Protein AF-A0A357NF18-F1 (afdb_monomer)

Secondary structure (DSSP, 8-state):
-EEEEEE-HHHHHHHEEEEEETTEEEE--HHHHHHHHHHHHHHHTTT-EEEEEEEEE--TT----STTTTSSEEEEEEEEE--PPP-

pLDDT: mean 94.35, std 5.21, range [80.94, 98.56]

Structure (mmCIF, N/CA/C/O backbone):
data_AF-A0A357NF18-F1
#
_entry.id   AF-A0A357NF18-F1
#
loop_
_atom_site.group_PDB
_atom_site.id
_atom_site.type_symbol
_atom_site.label_atom_id
_atom_site.label_alt_id
_atom_site.label_comp_id
_atom_site.label_asym_id
_atom_site.label_entity_id
_atom_site.label_seq_id
_atom_site.pdbx_PDB_ins_code
_atom_site.Cartn_x
_atom_site.Cartn_y
_atom_site.Cartn_z
_atom_site.occupancy
_atom_site.B_iso_or_equiv
_atom_site.auth_seq_id
_atom_site.auth_comp_id
_atom_site.auth_asym_id
_atom_site.auth_atom_id
_atom_site.pdbx_PDB_model_num
ATOM 1 N N . VAL A 1 1 ? 15.470 -9.108 -9.590 1.00 88.31 1 VAL A N 1
ATOM 2 C CA . VAL A 1 1 ? 15.551 -8.862 -8.120 1.00 88.31 1 VAL A CA 1
ATOM 3 C C . VAL A 1 1 ? 14.232 -8.252 -7.672 1.00 88.31 1 VAL A C 1
ATOM 5 O O . VAL A 1 1 ? 13.594 -7.613 -8.497 1.00 88.31 1 VAL A O 1
ATOM 8 N N . THR A 1 2 ? 13.785 -8.445 -6.430 1.00 93.31 2 THR A N 1
ATOM 9 C CA . THR A 1 2 ? 12.533 -7.825 -5.957 1.00 93.31 2 THR A CA 1
ATOM 10 C C . THR A 1 2 ? 12.826 -6.814 -4.861 1.00 93.31 2 THR A C 1
ATOM 12 O O . THR A 1 2 ? 13.433 -7.164 -3.851 1.00 93.31 2 THR A O 1
ATOM 15 N N . LEU A 1 3 ? 12.381 -5.577 -5.067 1.00 94.62 3 LEU A N 1
ATOM 16 C CA . LEU A 1 3 ? 12.331 -4.543 -4.040 1.00 94.62 3 LEU A CA 1
ATOM 17 C C . LEU A 1 3 ? 11.038 -4.718 -3.243 1.00 94.62 3 LEU A C 1
ATOM 19 O O . LEU A 1 3 ? 9.964 -4.829 -3.837 1.00 94.62 3 LEU A O 1
ATOM 23 N N . TYR A 1 4 ? 11.137 -4.707 -1.917 1.00 96.88 4 TYR A N 1
ATOM 24 C CA . TYR A 1 4 ? 9.984 -4.705 -1.022 1.00 96.88 4 TYR A CA 1
ATOM 25 C C . TYR A 1 4 ? 9.991 -3.427 -0.189 1.00 96.88 4 TYR A C 1
ATOM 27 O O . TYR A 1 4 ? 11.002 -3.097 0.428 1.00 96.88 4 TYR A O 1
ATOM 35 N N . CYS A 1 5 ? 8.847 -2.752 -0.133 1.00 96.81 5 CYS A N 1
ATOM 36 C CA . CYS A 1 5 ? 8.642 -1.530 0.633 1.00 96.81 5 CYS A CA 1
ATOM 37 C C . CYS A 1 5 ? 7.530 -1.752 1.661 1.00 96.81 5 CYS A C 1
ATOM 39 O O . CYS A 1 5 ? 6.531 -2.425 1.392 1.00 96.81 5 CYS A O 1
ATOM 41 N N . LYS A 1 6 ? 7.688 -1.160 2.846 1.00 97.31 6 LYS A N 1
ATOM 42 C CA . LYS A 1 6 ? 6.633 -1.076 3.859 1.00 97.31 6 LYS A CA 1
ATOM 43 C C . LYS A 1 6 ? 6.638 0.302 4.497 1.00 97.31 6 LYS A C 1
ATOM 45 O O . LYS A 1 6 ? 7.704 0.882 4.680 1.00 97.31 6 LYS A O 1
ATOM 50 N N . GLY A 1 7 ? 5.475 0.799 4.892 1.00 96.75 7 GLY A N 1
ATOM 51 C CA . GLY A 1 7 ? 5.392 2.133 5.475 1.00 96.75 7 GLY A CA 1
ATOM 52 C C . GLY A 1 7 ? 3.981 2.555 5.841 1.00 96.75 7 GLY A C 1
ATOM 53 O O . GLY A 1 7 ? 3.076 1.721 5.940 1.00 96.75 7 GLY A O 1
ATOM 54 N N . ALA A 1 8 ? 3.826 3.862 6.053 1.00 96.56 8 ALA A N 1
ATOM 55 C CA . ALA A 1 8 ? 2.529 4.480 6.278 1.00 96.56 8 ALA A CA 1
ATOM 56 C C . ALA A 1 8 ? 1.608 4.217 5.066 1.00 96.56 8 ALA A C 1
ATOM 58 O O . ALA A 1 8 ? 2.075 4.333 3.924 1.00 96.56 8 ALA A O 1
ATOM 59 N N . PRO A 1 9 ? 0.346 3.799 5.281 1.00 96.81 9 PRO A N 1
ATOM 60 C CA . PRO A 1 9 ? -0.538 3.409 4.189 1.00 96.81 9 PRO A CA 1
ATOM 61 C C . PRO A 1 9 ? -0.751 4.485 3.131 1.00 96.81 9 PRO A C 1
ATOM 63 O O . PRO A 1 9 ? -0.616 4.196 1.947 1.00 96.81 9 PRO A O 1
ATOM 66 N N . ASP A 1 10 ? -1.003 5.719 3.546 1.00 94.75 10 ASP A N 1
ATOM 67 C CA . ASP A 1 10 ? -1.142 6.891 2.685 1.00 94.75 10 ASP A CA 1
ATOM 68 C C . ASP A 1 10 ? 0.087 7.106 1.787 1.00 94.75 10 ASP A C 1
ATOM 70 O O . ASP A 1 10 ? -0.053 7.206 0.566 1.00 94.75 10 ASP A O 1
ATOM 74 N N . THR A 1 11 ? 1.296 7.079 2.356 1.00 96.25 11 THR A N 1
ATOM 75 C CA . THR A 1 11 ? 2.542 7.255 1.595 1.00 96.25 11 THR A CA 1
ATOM 76 C C . THR A 1 11 ? 2.756 6.138 0.577 1.00 96.25 11 THR A C 1
ATOM 78 O O . THR A 1 11 ? 2.994 6.404 -0.600 1.00 96.25 11 THR A O 1
ATOM 81 N N . ILE A 1 12 ? 2.654 4.875 1.001 1.00 97.75 12 ILE A N 1
ATOM 82 C CA . ILE A 1 12 ? 2.918 3.732 0.115 1.00 97.75 12 ILE A CA 1
ATOM 83 C C . ILE A 1 12 ? 1.879 3.658 -1.002 1.00 97.75 12 ILE A C 1
ATOM 85 O O . ILE A 1 12 ? 2.246 3.441 -2.155 1.00 97.75 12 ILE A O 1
ATOM 89 N N . ILE A 1 13 ? 0.596 3.864 -0.691 1.00 97.31 13 ILE A N 1
ATOM 90 C CA . ILE A 1 13 ? -0.475 3.857 -1.692 1.00 97.31 13 ILE A CA 1
ATOM 91 C C . ILE A 1 13 ? -0.212 4.936 -2.752 1.00 97.31 13 ILE A C 1
ATOM 93 O O . ILE A 1 13 ? -0.371 4.668 -3.944 1.00 97.31 13 ILE A O 1
ATOM 97 N N . ASN A 1 14 ? 0.257 6.126 -2.362 1.00 96.19 14 ASN A N 1
ATOM 98 C CA . ASN A 1 14 ? 0.617 7.207 -3.291 1.00 96.19 14 ASN A CA 1
ATOM 99 C C . ASN A 1 14 ? 1.784 6.871 -4.224 1.00 96.19 14 ASN A C 1
ATOM 101 O O . ASN A 1 14 ? 1.829 7.384 -5.337 1.00 96.19 14 ASN A O 1
ATOM 105 N N . HIS A 1 15 ? 2.670 5.962 -3.828 1.00 97.00 15 HIS A N 1
ATOM 106 C CA . HIS A 1 15 ? 3.761 5.479 -4.675 1.00 97.00 15 HIS A CA 1
ATOM 107 C C . HIS A 1 15 ? 3.386 4.260 -5.540 1.00 97.00 15 HIS A C 1
ATOM 109 O O . HIS A 1 15 ? 4.180 3.808 -6.374 1.00 97.00 15 HIS A O 1
ATOM 115 N N . CYS A 1 16 ? 2.187 3.700 -5.356 1.00 98.19 16 CYS A N 1
ATOM 116 C CA . CYS A 1 16 ? 1.714 2.547 -6.113 1.00 98.19 16 CYS A CA 1
ATOM 117 C C . CYS A 1 16 ? 0.966 2.973 -7.381 1.00 98.19 16 CYS A C 1
ATOM 119 O O . CYS A 1 16 ? 0.078 3.829 -7.343 1.00 98.19 16 CYS A O 1
ATOM 121 N N . SER A 1 17 ? 1.287 2.307 -8.490 1.00 97.94 17 SER A N 1
ATOM 122 C CA . SER A 1 17 ? 0.555 2.408 -9.760 1.00 97.94 17 SER A CA 1
ATOM 123 C C . SER A 1 17 ? -0.308 1.176 -10.037 1.00 97.94 17 SER A C 1
ATOM 125 O O . SER A 1 17 ? -1.225 1.231 -10.853 1.00 97.94 17 SER A O 1
ATOM 127 N N . HIS A 1 18 ? -0.031 0.065 -9.352 1.00 98.56 18 HIS A N 1
ATOM 128 C CA . HIS A 1 18 ? -0.734 -1.207 -9.498 1.00 98.56 18 HIS A CA 1
ATOM 129 C C . HIS A 1 18 ? -1.018 -1.820 -8.128 1.00 98.56 18 HIS A C 1
ATOM 131 O O . HIS A 1 18 ? -0.439 -1.411 -7.122 1.00 98.56 18 HIS A O 1
ATOM 137 N N . TYR A 1 19 ? -1.880 -2.830 -8.081 1.00 98.50 19 TYR A N 1
ATOM 138 C CA . TYR A 1 19 ? -2.084 -3.655 -6.895 1.00 98.50 19 TYR A CA 1
ATOM 139 C C . TYR A 1 19 ? -2.263 -5.126 -7.262 1.00 98.50 19 TYR A C 1
ATOM 141 O O 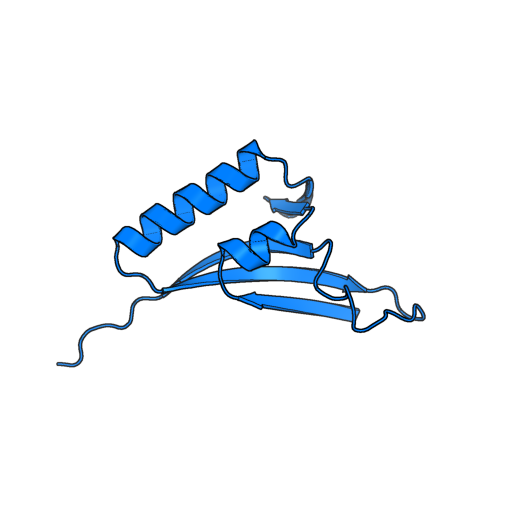. TYR A 1 19 ? -2.630 -5.469 -8.388 1.00 98.50 19 TYR A O 1
ATOM 149 N N . LEU A 1 20 ? -1.956 -5.997 -6.304 1.00 98.06 20 LEU A N 1
ATOM 150 C CA . LEU A 1 20 ? -2.117 -7.437 -6.432 1.00 98.06 20 LEU A CA 1
ATOM 151 C C . LEU A 1 20 ? -3.516 -7.845 -5.960 1.00 98.06 20 LEU A C 1
ATOM 153 O O . LEU A 1 20 ? -3.878 -7.632 -4.804 1.00 98.06 20 LEU A O 1
ATOM 157 N N . VAL A 1 21 ? -4.283 -8.488 -6.834 1.00 96.75 21 VAL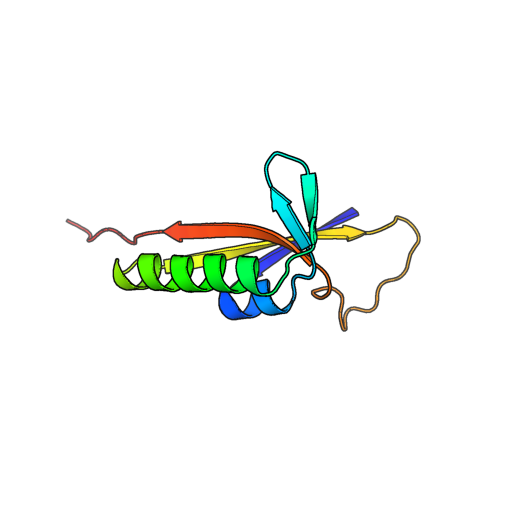 A N 1
ATOM 158 C CA . VAL A 1 21 ? -5.609 -9.023 -6.521 1.00 96.75 21 VAL A CA 1
ATOM 159 C C . VAL A 1 21 ? -5.785 -10.383 -7.171 1.00 96.75 21 VAL A C 1
ATOM 161 O O . VAL A 1 21 ? -5.556 -10.547 -8.364 1.00 96.75 21 VAL A O 1
ATOM 164 N N . ASN A 1 22 ? -6.168 -11.388 -6.381 1.00 95.69 22 ASN A N 1
ATOM 165 C CA . ASN A 1 22 ? -6.390 -12.760 -6.858 1.00 95.69 22 ASN A CA 1
ATOM 166 C C . ASN A 1 22 ? -5.215 -13.330 -7.684 1.00 95.69 22 ASN A C 1
ATOM 168 O O . ASN A 1 22 ? -5.421 -14.049 -8.657 1.00 95.69 22 ASN A O 1
ATOM 172 N N . GLY A 1 23 ? -3.978 -12.979 -7.316 1.00 95.94 23 GLY A N 1
ATOM 173 C CA . GLY A 1 23 ? -2.766 -13.408 -8.024 1.00 95.94 23 GLY A CA 1
ATOM 174 C C . GLY A 1 23 ? -2.437 -12.618 -9.297 1.00 95.94 23 GLY A C 1
ATOM 175 O O . GLY A 1 23 ? -1.404 -12.880 -9.906 1.00 95.94 23 GLY A O 1
ATOM 176 N N . ALA A 1 24 ? -3.259 -11.640 -9.682 1.00 97.31 24 ALA A N 1
ATOM 177 C CA . ALA A 1 24 ? -3.033 -10.775 -10.834 1.00 97.31 24 ALA A CA 1
ATOM 178 C C . ALA A 1 24 ? -2.616 -9.363 -10.407 1.00 97.31 24 ALA A C 1
ATOM 180 O O . ALA A 1 24 ? -3.136 -8.811 -9.436 1.00 97.31 24 ALA A O 1
ATOM 181 N N . VAL A 1 25 ? -1.687 -8.770 -11.156 1.00 98.19 25 VAL A N 1
ATOM 182 C CA . VAL A 1 25 ? -1.294 -7.365 -11.003 1.00 98.19 25 VAL A CA 1
ATOM 183 C C . VAL A 1 25 ? -2.145 -6.531 -11.950 1.00 98.19 25 VAL A C 1
ATOM 185 O O . VAL A 1 25 ? -2.103 -6.744 -13.160 1.00 98.19 25 VAL A O 1
ATOM 188 N N . VAL A 1 26 ? -2.923 -5.600 -11.404 1.00 98.00 26 VAL A N 1
ATOM 189 C CA . VAL A 1 26 ? -3.821 -4.733 -12.183 1.00 98.00 26 VAL A CA 1
ATOM 190 C C . VAL A 1 26 ? -3.623 -3.263 -11.793 1.00 98.00 26 VAL A C 1
ATOM 192 O O . VAL A 1 26 ? -3.101 -2.998 -10.704 1.00 98.00 26 VAL A O 1
ATOM 195 N N . PRO A 1 27 ? -3.996 -2.297 -12.654 1.00 98.25 27 PRO A N 1
ATOM 196 C CA . PRO A 1 27 ? -3.847 -0.876 -12.349 1.00 98.25 27 PRO A CA 1
ATOM 197 C C . PRO A 1 27 ? -4.562 -0.476 -11.055 1.00 98.25 27 PRO A C 1
ATOM 199 O O . PRO A 1 27 ? -5.677 -0.922 -10.784 1.00 98.25 27 PRO A O 1
ATOM 202 N N . LEU A 1 28 ? -3.910 0.370 -10.259 1.00 97.88 28 LEU A N 1
ATOM 203 C CA . LEU A 1 28 ? -4.489 0.977 -9.067 1.00 97.88 28 LEU A CA 1
ATOM 204 C C . LEU A 1 28 ? -5.147 2.300 -9.465 1.00 97.88 28 LEU A C 1
ATOM 206 O O . LEU A 1 28 ? -4.510 3.353 -9.428 1.00 97.88 28 LEU A O 1
ATOM 210 N N . ASP A 1 29 ? -6.410 2.221 -9.874 1.00 97.00 29 ASP A N 1
ATOM 211 C CA . ASP A 1 29 ? -7.228 3.402 -10.145 1.00 97.00 29 ASP A CA 1
ATOM 212 C C . ASP A 1 29 ? -7.643 4.135 -8.855 1.00 97.00 29 ASP A C 1
ATOM 214 O O . ASP A 1 29 ? -7.415 3.671 -7.729 1.00 97.00 29 ASP A O 1
ATOM 218 N N . ASP A 1 30 ? -8.253 5.308 -9.025 1.00 96.44 30 ASP A N 1
ATOM 219 C CA . ASP A 1 30 ? -8.670 6.145 -7.905 1.00 96.44 30 ASP A CA 1
ATOM 220 C C . ASP A 1 30 ? -9.772 5.490 -7.064 1.00 96.44 30 ASP A C 1
ATOM 222 O O . ASP A 1 30 ? -9.760 5.627 -5.841 1.00 96.44 30 ASP A O 1
ATOM 226 N N . ASP A 1 31 ? -10.689 4.727 -7.660 1.00 97.25 31 ASP A N 1
ATOM 227 C CA . ASP A 1 31 ? -11.754 4.050 -6.913 1.00 97.25 31 ASP A CA 1
ATOM 228 C C . ASP A 1 31 ? -11.178 2.995 -5.962 1.00 97.25 31 ASP A C 1
ATOM 230 O O . ASP A 1 31 ? -11.574 2.890 -4.795 1.00 97.25 31 ASP A O 1
ATOM 234 N N . VAL A 1 32 ? -10.216 2.204 -6.435 1.00 97.00 32 VAL A N 1
ATOM 235 C CA . VAL A 1 32 ? -9.520 1.206 -5.623 1.00 97.00 32 VAL A CA 1
ATOM 236 C C . VAL A 1 32 ? -8.621 1.884 -4.589 1.00 97.00 32 VAL A C 1
ATOM 238 O O . VAL A 1 32 ? -8.611 1.463 -3.428 1.00 97.00 32 VAL A O 1
ATOM 241 N N . ARG A 1 33 ? -7.930 2.969 -4.953 1.00 97.12 33 ARG A N 1
ATOM 242 C CA . ARG A 1 33 ? -7.150 3.789 -4.013 1.00 97.12 33 ARG A CA 1
ATOM 243 C C . ARG A 1 33 ? -8.013 4.258 -2.840 1.00 97.12 33 ARG A C 1
ATOM 245 O O . ARG A 1 33 ? -7.647 4.036 -1.685 1.00 97.12 33 ARG A O 1
ATOM 252 N N . HIS A 1 34 ? -9.192 4.817 -3.117 1.00 97.19 34 HIS A N 1
ATOM 253 C CA . HIS A 1 34 ? -10.131 5.255 -2.082 1.00 97.19 34 HIS A CA 1
ATOM 254 C C . HIS A 1 34 ? -10.626 4.094 -1.210 1.00 97.19 34 HIS A C 1
ATOM 256 O O . HIS A 1 34 ? -10.788 4.271 -0.003 1.00 97.19 34 HIS A O 1
ATOM 262 N N . LYS A 1 35 ? -10.820 2.891 -1.769 1.00 97.25 35 LYS A N 1
ATOM 263 C CA . LYS A 1 35 ? -11.180 1.701 -0.974 1.00 97.25 35 LYS A CA 1
ATOM 264 C C . LYS A 1 35 ? -10.095 1.339 0.042 1.00 97.25 35 LYS A C 1
ATOM 266 O O . LYS A 1 35 ? -10.429 1.056 1.192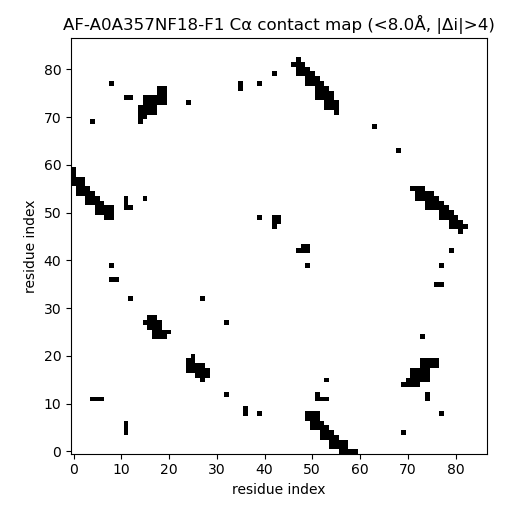 1.00 97.25 35 LYS A O 1
ATOM 271 N N . PHE A 1 36 ? -8.819 1.370 -0.346 1.00 97.50 36 PHE A N 1
ATOM 272 C CA . PHE A 1 36 ? -7.715 1.103 0.582 1.00 97.50 36 PHE A CA 1
ATOM 273 C C . PHE A 1 36 ? -7.594 2.176 1.665 1.00 97.50 36 PHE A C 1
ATOM 275 O O . PHE A 1 36 ? -7.444 1.830 2.835 1.00 97.50 36 PHE A O 1
ATOM 282 N N . LEU A 1 37 ? -7.714 3.457 1.302 1.00 96.38 37 LEU A N 1
ATOM 283 C CA . LEU A 1 37 ? -7.662 4.563 2.263 1.00 96.38 37 LEU A CA 1
ATOM 284 C C . LEU A 1 37 ? -8.827 4.506 3.256 1.00 96.38 37 LEU A C 1
ATOM 286 O O . LEU A 1 37 ? -8.607 4.547 4.463 1.00 96.38 37 LEU A O 1
ATOM 290 N N . LYS A 1 38 ? -10.051 4.265 2.775 1.00 97.69 38 LYS A N 1
ATOM 291 C CA . LYS A 1 38 ? -11.207 4.048 3.651 1.00 97.69 38 LYS A CA 1
ATOM 292 C C . LYS A 1 38 ? -10.968 2.878 4.607 1.00 97.69 38 LYS A C 1
ATOM 294 O O . LYS A 1 38 ? -11.296 2.967 5.788 1.00 97.69 38 LYS A O 1
ATOM 299 N N . LYS A 1 39 ? -10.384 1.776 4.120 1.00 97.50 39 LYS A N 1
ATOM 300 C CA . LYS A 1 39 ? -10.107 0.622 4.979 1.00 97.50 39 LYS A CA 1
ATOM 301 C C . LYS A 1 39 ? -9.032 0.922 6.023 1.00 97.50 39 LYS A C 1
ATOM 303 O O . LYS A 1 39 ? -9.151 0.467 7.159 1.00 97.50 39 LYS A O 1
ATOM 308 N N . ASN A 1 40 ? -8.020 1.702 5.656 1.00 97.25 40 ASN A N 1
ATOM 309 C CA . ASN A 1 40 ? -7.028 2.213 6.590 1.00 97.25 40 ASN A CA 1
ATOM 310 C C . ASN A 1 40 ? -7.677 3.043 7.711 1.00 97.25 40 ASN A C 1
ATOM 312 O O . ASN A 1 40 ? -7.360 2.824 8.881 1.00 97.25 40 ASN A O 1
ATOM 316 N N . ASP A 1 41 ? -8.620 3.925 7.378 1.00 96.69 41 ASP A N 1
ATOM 317 C CA . ASP A 1 41 ? -9.328 4.749 8.365 1.00 96.69 41 ASP A CA 1
ATOM 318 C C . ASP A 1 41 ? -10.178 3.892 9.312 1.00 96.69 41 ASP A C 1
ATOM 320 O O . ASP A 1 41 ? -10.134 4.073 10.528 1.00 96.69 41 ASP A O 1
AT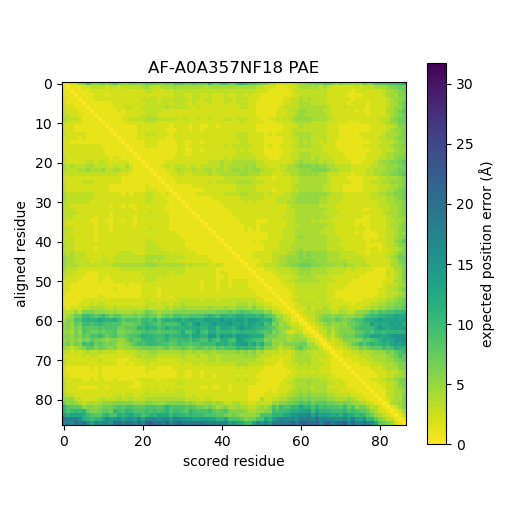OM 324 N N . GLU A 1 42 ? -10.889 2.889 8.784 1.00 97.88 42 GLU A N 1
ATOM 325 C CA . GLU A 1 42 ? -11.647 1.924 9.593 1.00 97.88 42 GLU A CA 1
ATOM 326 C C . GLU A 1 42 ? -10.756 1.147 10.577 1.00 97.88 42 GLU A C 1
ATOM 328 O O . GLU A 1 42 ? -11.167 0.863 11.703 1.00 97.88 42 GLU A O 1
ATOM 333 N N . MET A 1 43 ? -9.549 0.761 10.153 1.00 97.06 43 MET A N 1
ATOM 334 C CA . MET A 1 43 ? -8.592 0.024 10.985 1.00 97.06 43 MET A CA 1
ATOM 335 C C . MET A 1 43 ? -7.940 0.932 12.030 1.00 97.06 43 MET A C 1
ATOM 337 O O . MET A 1 43 ? -7.817 0.549 13.192 1.00 97.06 43 MET A O 1
ATOM 341 N N . THR A 1 44 ? -7.587 2.155 11.643 1.00 94.56 44 THR A N 1
ATOM 342 C CA . THR A 1 44 ? -7.044 3.169 12.555 1.00 94.56 44 THR A CA 1
ATOM 343 C C . THR A 1 44 ? -8.079 3.564 13.611 1.00 94.56 44 THR A C 1
ATOM 345 O O . THR A 1 44 ? -7.741 3.690 14.785 1.00 94.56 44 THR A O 1
ATOM 348 N N . GLY A 1 45 ? -9.361 3.662 13.237 1.00 96.00 45 GLY A N 1
ATOM 349 C CA . GLY A 1 45 ? -10.472 3.894 14.168 1.00 96.00 45 GLY A CA 1
ATOM 350 C C . GLY A 1 45 ? -10.674 2.771 15.195 1.00 96.00 45 GLY A C 1
ATOM 351 O O . GLY A 1 45 ? -11.247 3.004 16.254 1.00 96.00 45 GLY A O 1
ATOM 352 N N . GLN A 1 46 ? -10.148 1.572 14.926 1.00 95.75 46 GLN A N 1
ATOM 353 C CA . GLN A 1 46 ? -10.082 0.451 15.874 1.00 95.75 46 GLN A CA 1
ATOM 354 C C . GLN A 1 46 ? -8.787 0.452 16.707 1.00 95.75 46 GLN A C 1
ATOM 356 O O . GLN A 1 46 ? -8.446 -0.559 17.317 1.00 95.75 46 GLN A O 1
ATOM 361 N N . ALA A 1 47 ? -8.051 1.569 16.719 1.00 94.44 47 ALA A N 1
ATOM 362 C CA . ALA A 1 47 ? -6.752 1.725 17.372 1.00 94.44 47 ALA A CA 1
ATOM 363 C C . ALA A 1 47 ? -5.672 0.741 16.877 1.00 94.44 47 ALA A C 1
ATOM 365 O O . ALA A 1 47 ? -4.697 0.470 17.580 1.00 94.44 47 ALA A O 1
ATOM 366 N N . LEU A 1 48 ? -5.817 0.210 15.657 1.00 96.25 48 LEU A N 1
ATOM 367 C CA . LEU A 1 48 ? -4.787 -0.620 15.043 1.00 96.25 48 LEU A CA 1
ATOM 368 C C . LEU A 1 48 ? -3.674 0.266 14.487 1.00 96.25 48 LEU A C 1
ATOM 370 O O . LEU A 1 48 ? -3.926 1.264 13.811 1.00 96.25 48 LEU A O 1
ATOM 374 N N . ARG A 1 49 ? -2.425 -0.154 14.681 1.00 96.44 49 ARG A N 1
ATOM 375 C CA . ARG A 1 49 ? -1.307 0.361 13.896 1.00 96.44 49 ARG A CA 1
ATOM 376 C C . ARG A 1 49 ? -1.358 -0.286 12.517 1.00 96.44 49 ARG A C 1
ATOM 378 O O . ARG A 1 49 ? -1.192 -1.499 12.401 1.00 96.44 49 ARG A O 1
ATOM 385 N N . VAL A 1 50 ? -1.580 0.511 11.478 1.00 97.69 50 VAL A N 1
ATOM 386 C CA . VAL A 1 50 ? -1.697 0.023 10.097 1.00 97.69 50 VAL A CA 1
ATOM 387 C C . VAL A 1 50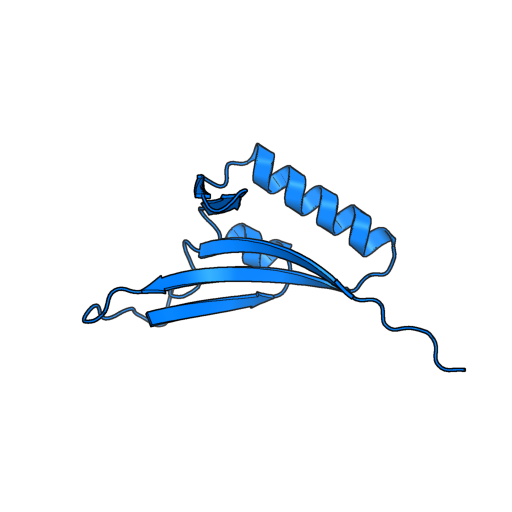 ? -0.390 0.251 9.336 1.00 97.69 50 VAL A C 1
ATOM 389 O O . VAL A 1 50 ? 0.234 1.303 9.456 1.00 97.69 50 VAL A O 1
ATOM 392 N N . LEU A 1 51 ? 0.035 -0.739 8.554 1.00 98.00 51 LEU A N 1
ATOM 393 C CA . LEU A 1 51 ? 1.136 -0.632 7.597 1.00 98.00 51 LEU A CA 1
ATOM 394 C C . LEU A 1 51 ? 0.651 -1.055 6.214 1.00 98.00 51 LEU A C 1
ATOM 396 O O . LEU A 1 51 ? -0.114 -2.009 6.091 1.00 98.00 51 LEU A O 1
ATOM 400 N N . ALA A 1 52 ? 1.141 -0.390 5.176 1.00 98.31 52 ALA A N 1
ATOM 401 C CA . ALA A 1 52 ? 1.041 -0.886 3.810 1.00 98.31 52 ALA A CA 1
ATOM 402 C C . ALA A 1 52 ? 2.322 -1.613 3.418 1.00 98.31 52 ALA A C 1
ATOM 404 O O . ALA A 1 52 ? 3.416 -1.253 3.864 1.00 98.31 52 ALA A O 1
ATOM 405 N N . VAL A 1 53 ? 2.173 -2.615 2.556 1.00 98.19 53 VAL A N 1
ATOM 406 C CA . VAL A 1 53 ? 3.279 -3.330 1.921 1.00 98.19 53 VAL A CA 1
ATOM 407 C C . VAL A 1 53 ? 3.119 -3.279 0.411 1.00 98.19 53 VAL A C 1
ATOM 409 O O . VAL A 1 53 ? 2.018 -3.430 -0.122 1.00 98.19 53 VAL A O 1
ATOM 412 N N . ALA A 1 54 ? 4.227 -3.075 -0.282 1.00 98.44 54 ALA A N 1
ATOM 413 C CA . ALA A 1 54 ? 4.273 -3.012 -1.730 1.00 98.44 54 ALA A CA 1
ATOM 414 C C . ALA A 1 54 ? 5.585 -3.609 -2.238 1.00 98.44 54 ALA A C 1
ATOM 416 O O . ALA A 1 54 ? 6.547 -3.772 -1.484 1.00 98.44 54 ALA A O 1
ATOM 417 N N . TYR A 1 55 ? 5.622 -3.961 -3.516 1.00 97.94 55 TYR A N 1
ATOM 418 C CA . TYR A 1 55 ? 6.816 -4.515 -4.135 1.00 97.94 55 TYR A CA 1
ATOM 419 C C . TYR A 1 55 ? 7.000 -4.012 -5.560 1.00 97.94 55 TYR A C 1
ATOM 421 O O . TYR A 1 55 ? 6.069 -3.519 -6.196 1.00 97.94 55 TYR A O 1
ATOM 429 N N . LYS A 1 56 ? 8.218 -4.172 -6.072 1.00 95.94 56 LYS A N 1
ATOM 430 C CA . LYS A 1 56 ? 8.566 -3.895 -7.463 1.00 95.94 56 LYS A CA 1
ATOM 431 C C . LYS A 1 56 ? 9.526 -4.957 -7.967 1.00 95.94 56 LYS A C 1
ATOM 433 O O . LYS A 1 56 ? 10.530 -5.259 -7.318 1.00 95.94 56 LYS A O 1
ATOM 438 N N . GLN A 1 57 ? 9.202 -5.540 -9.115 1.00 93.81 57 GLN A N 1
ATOM 439 C CA . GLN A 1 57 ? 10.124 -6.429 -9.810 1.00 93.81 57 GLN A CA 1
ATOM 440 C C . GLN A 1 57 ? 11.131 -5.572 -10.577 1.00 93.81 57 GLN A C 1
ATOM 442 O O . GLN A 1 57 ? 10.748 -4.714 -11.367 1.00 93.81 57 GLN A O 1
ATOM 447 N N . LEU A 1 58 ? 12.410 -5.787 -10.290 1.00 91.69 58 LEU A N 1
ATOM 448 C CA . LEU A 1 58 ? 13.531 -5.130 -10.947 1.00 91.69 58 LEU A CA 1
ATOM 449 C C . LEU A 1 58 ? 14.179 -6.110 -11.920 1.00 91.69 58 LEU A C 1
ATOM 451 O O . LEU A 1 58 ? 14.474 -7.263 -11.561 1.00 91.69 58 LEU A O 1
ATOM 455 N N . GLU A 1 59 ? 14.420 -5.632 -13.130 1.00 89.69 59 GLU A N 1
ATOM 456 C CA . GLU A 1 59 ? 15.097 -6.373 -14.181 1.00 89.69 59 GLU A CA 1
ATOM 457 C C . GLU A 1 59 ? 16.587 -6.487 -13.863 1.00 89.69 59 GLU A C 1
ATOM 459 O O . GLU A 1 59 ? 17.241 -5.542 -13.418 1.00 89.69 59 GLU A O 1
ATOM 464 N N . THR A 1 60 ? 17.133 -7.684 -14.054 1.00 86.19 60 THR A N 1
ATOM 465 C CA . THR A 1 60 ? 18.562 -7.921 -13.856 1.00 86.19 60 THR A CA 1
ATOM 466 C C . THR A 1 60 ? 19.355 -7.236 -14.966 1.00 86.19 60 THR A C 1
ATOM 468 O O . THR A 1 60 ? 19.052 -7.428 -16.138 1.00 86.19 60 THR A O 1
ATOM 471 N N . GLY A 1 61 ? 20.403 -6.496 -14.600 1.00 82.19 61 GLY A N 1
ATOM 472 C CA . GLY A 1 61 ? 21.253 -5.776 -15.556 1.00 82.19 61 GLY A CA 1
ATOM 473 C C . GLY A 1 61 ? 20.793 -4.347 -15.854 1.00 82.19 61 GLY A C 1
ATOM 474 O O . GLY A 1 61 ? 21.505 -3.627 -16.546 1.00 82.19 61 GLY A O 1
ATOM 475 N N . THR A 1 62 ? 19.655 -3.926 -15.300 1.00 84.81 62 THR A N 1
ATOM 476 C CA . THR A 1 62 ? 19.183 -2.540 -15.357 1.00 84.81 62 THR A CA 1
ATOM 477 C C . THR A 1 62 ? 19.695 -1.779 -14.136 1.00 84.81 62 THR A C 1
ATOM 479 O O . THR A 1 62 ? 19.494 -2.213 -12.999 1.00 84.81 62 THR A O 1
ATOM 482 N N . GLU A 1 63 ? 20.362 -0.647 -14.359 1.00 82.25 63 GLU A N 1
ATOM 483 C CA . GLU A 1 63 ? 20.696 0.290 -13.286 1.00 82.25 63 GLU A CA 1
ATOM 484 C C . GLU A 1 63 ? 19.458 1.108 -12.929 1.00 82.25 63 GLU A C 1
ATOM 486 O O . GLU A 1 63 ? 18.813 1.704 -13.793 1.00 82.25 63 GLU A O 1
ATOM 491 N N . TYR A 1 64 ? 19.125 1.135 -11.643 1.00 80.94 64 TYR A N 1
ATOM 492 C CA . TYR A 1 64 ? 18.051 1.963 -11.124 1.00 80.94 64 TYR A CA 1
ATOM 493 C C . TYR A 1 64 ? 18.670 3.040 -10.234 1.00 80.94 64 TYR A C 1
ATOM 495 O O . TYR A 1 64 ? 19.419 2.685 -9.323 1.00 80.94 64 TYR A O 1
ATOM 503 N N . PRO A 1 65 ? 18.385 4.332 -10.468 1.00 82.56 65 PRO A N 1
ATOM 504 C CA . PRO A 1 65 ? 18.786 5.370 -9.533 1.00 82.56 65 PRO A CA 1
ATOM 505 C C . PRO A 1 65 ? 18.073 5.160 -8.193 1.00 82.56 65 PRO A C 1
ATOM 507 O O . PRO A 1 65 ? 16.916 4.730 -8.159 1.00 82.56 65 PRO A O 1
ATOM 510 N N . ASP A 1 66 ? 18.751 5.494 -7.094 1.00 81.00 66 ASP A N 1
ATOM 511 C CA . ASP A 1 66 ? 18.142 5.462 -5.759 1.00 81.00 66 ASP A CA 1
ATOM 512 C C . ASP A 1 66 ? 16.920 6.397 -5.700 1.00 81.00 66 ASP A C 1
ATOM 514 O O . ASP A 1 66 ? 15.872 6.053 -5.144 1.00 81.00 66 ASP A O 1
ATOM 518 N N . GLU A 1 67 ? 17.016 7.561 -6.353 1.00 81.56 67 GLU A N 1
ATOM 519 C CA . GLU A 1 67 ? 15.890 8.474 -6.537 1.00 81.56 67 GLU A CA 1
ATOM 520 C C . GLU A 1 67 ? 14.806 7.839 -7.418 1.00 81.56 67 GLU A C 1
ATOM 522 O O . GLU A 1 67 ? 14.990 7.578 -8.605 1.00 81.56 67 GLU A O 1
ATOM 527 N N . GLY A 1 68 ? 13.632 7.609 -6.827 1.00 83.12 68 GLY A N 1
ATOM 528 C CA . GLY A 1 68 ? 12.476 7.048 -7.528 1.00 83.12 68 GLY A CA 1
ATOM 529 C C . GLY A 1 68 ? 12.413 5.519 -7.538 1.00 83.12 68 GLY A C 1
ATOM 530 O O . GLY A 1 68 ? 11.469 4.955 -8.102 1.00 83.12 68 GLY A O 1
ATOM 531 N N . LEU A 1 69 ? 13.352 4.831 -6.878 1.00 90.75 69 LEU A N 1
ATOM 532 C CA . LEU A 1 69 ? 13.324 3.371 -6.753 1.00 90.75 69 LEU A CA 1
ATOM 533 C C . LEU A 1 69 ? 12.014 2.885 -6.108 1.00 90.75 69 LEU A C 1
ATOM 535 O O . LEU A 1 69 ? 11.415 1.908 -6.565 1.00 90.75 69 LEU A O 1
ATOM 539 N N . GLU A 1 70 ? 11.525 3.644 -5.125 1.00 93.31 70 GLU A N 1
ATOM 540 C CA . GLU A 1 70 ? 10.278 3.408 -4.391 1.00 93.31 70 GLU A CA 1
ATOM 541 C C . GLU A 1 70 ? 9.016 3.936 -5.100 1.00 93.31 70 GLU A C 1
ATOM 543 O O . GLU A 1 70 ? 7.978 4.051 -4.461 1.00 93.31 70 GLU A O 1
ATOM 548 N N . GLN A 1 71 ? 9.075 4.263 -6.397 1.00 94.06 71 GLN A N 1
ATOM 549 C CA . GLN A 1 71 ? 7.921 4.702 -7.196 1.00 94.06 71 GLN A CA 1
ATOM 550 C C . GLN A 1 71 ? 7.429 3.609 -8.154 1.00 94.06 71 GLN A C 1
ATOM 552 O O . GLN A 1 71 ? 8.185 2.712 -8.551 1.00 94.06 71 GLN A O 1
ATOM 557 N N . ASN A 1 72 ? 6.176 3.738 -8.603 1.00 95.12 72 ASN A N 1
ATOM 558 C CA . ASN A 1 72 ? 5.498 2.792 -9.499 1.00 95.12 72 ASN A CA 1
ATOM 559 C C . ASN A 1 72 ? 5.452 1.371 -8.921 1.00 95.12 72 ASN A C 1
ATOM 561 O O . ASN A 1 72 ? 5.755 0.390 -9.600 1.00 95.12 72 ASN A O 1
ATOM 565 N N . LEU A 1 73 ? 5.119 1.280 -7.636 1.00 97.69 73 LEU A N 1
ATOM 566 C CA . LEU A 1 73 ? 5.054 0.019 -6.911 1.00 97.69 73 LEU A CA 1
ATOM 567 C C . LEU A 1 73 ? 3.752 -0.744 -7.207 1.00 97.69 73 LEU A C 1
ATOM 569 O O . LEU A 1 73 ? 2.739 -0.171 -7.625 1.00 97.69 73 LEU A O 1
ATOM 573 N N . VAL A 1 74 ? 3.781 -2.046 -6.926 1.00 98.44 74 VAL A N 1
ATOM 574 C CA . VAL A 1 74 ? 2.604 -2.909 -6.831 1.00 98.44 74 VAL A CA 1
ATOM 575 C C . VAL A 1 74 ? 2.204 -3.020 -5.363 1.00 98.44 74 VAL A C 1
ATOM 577 O O . VAL A 1 74 ? 2.928 -3.610 -4.557 1.00 98.44 74 VAL A O 1
ATOM 580 N N . LEU A 1 75 ? 1.042 -2.478 -5.006 1.00 98.50 75 LEU A N 1
ATOM 581 C CA . LEU A 1 75 ? 0.474 -2.594 -3.66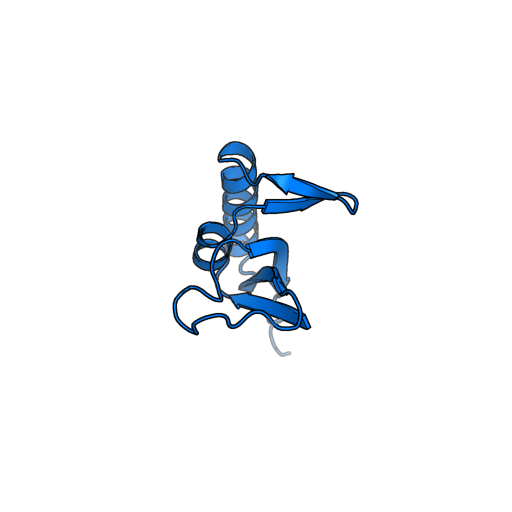9 1.00 98.50 75 LEU A CA 1
ATOM 582 C C . LEU A 1 75 ? 0.119 -4.060 -3.382 1.00 98.50 75 LEU A C 1
ATOM 584 O O . LEU A 1 75 ? -0.691 -4.665 -4.083 1.00 98.50 75 LEU A O 1
ATOM 588 N N . GLY A 1 76 ? 0.717 -4.629 -2.337 1.00 97.62 76 GLY A N 1
ATOM 589 C CA . GLY A 1 76 ? 0.380 -5.966 -1.843 1.00 97.62 76 GLY A CA 1
ATOM 590 C C . GLY A 1 76 ? -0.811 -5.955 -0.883 1.00 97.62 76 GLY A C 1
ATOM 591 O O . GLY A 1 76 ? -1.549 -6.932 -0.809 1.00 97.62 76 GLY A O 1
ATOM 592 N N . GLY A 1 77 ? -1.010 -4.845 -0.166 1.00 97.25 77 GLY A N 1
ATOM 593 C CA . GLY A 1 77 ? -2.150 -4.627 0.720 1.00 97.25 77 GLY A CA 1
ATOM 594 C C . GLY A 1 77 ? -1.786 -3.829 1.970 1.00 97.25 77 GLY A C 1
ATOM 595 O O . GLY A 1 77 ? -0.670 -3.321 2.103 1.00 97.25 77 GLY A O 1
ATOM 596 N N . ILE A 1 78 ? -2.744 -3.741 2.893 1.00 98.00 78 I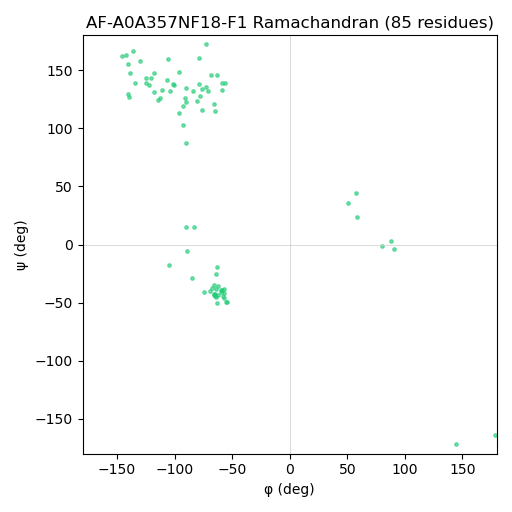LE A N 1
ATOM 597 C CA . ILE A 1 78 ? -2.569 -3.135 4.216 1.00 98.00 78 ILE A CA 1
ATOM 598 C C . ILE A 1 78 ? -2.805 -4.171 5.312 1.00 98.00 78 ILE A C 1
ATOM 600 O O . ILE A 1 78 ? -3.615 -5.084 5.158 1.00 98.00 78 ILE A O 1
ATOM 604 N N . LEU A 1 79 ? -2.095 -4.025 6.422 1.00 97.56 79 LEU A N 1
ATOM 605 C CA . LEU A 1 79 ? -2.160 -4.915 7.575 1.00 97.56 79 LEU A CA 1
ATOM 606 C C . LEU A 1 79 ? -2.251 -4.097 8.859 1.00 97.56 79 LEU A C 1
ATOM 608 O O . LEU A 1 79 ? -1.583 -3.077 8.996 1.00 97.56 79 LEU A O 1
ATOM 612 N N . GLY A 1 80 ? -3.089 -4.547 9.789 1.00 96.62 80 GLY A N 1
ATOM 613 C CA . GLY A 1 80 ? -3.306 -3.905 11.081 1.00 96.62 80 GLY A CA 1
ATOM 614 C C . GLY A 1 80 ? -2.736 -4.769 12.189 1.00 96.62 80 GLY A C 1
ATOM 615 O O . GLY A 1 80 ? -2.978 -5.973 12.215 1.00 96.62 80 GLY A O 1
ATOM 616 N N . MET A 1 81 ? -1.994 -4.155 13.099 1.00 96.12 81 MET A N 1
ATOM 617 C CA . MET A 1 81 ? -1.488 -4.794 14.307 1.00 96.12 81 MET A CA 1
ATOM 618 C C . MET A 1 81 ? -1.975 -4.030 15.532 1.00 96.12 81 MET A C 1
ATOM 620 O O . MET A 1 81 ? -1.975 -2.800 15.550 1.00 96.12 81 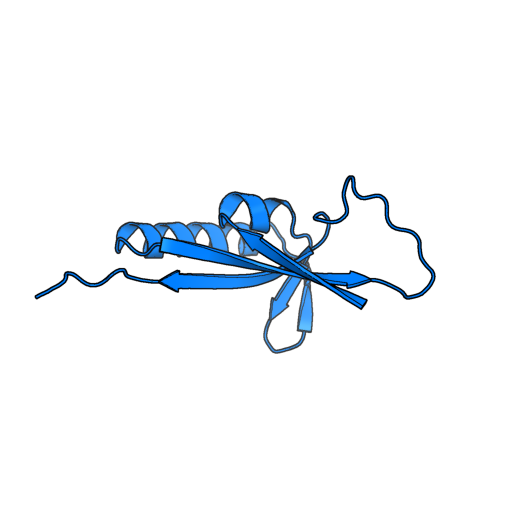MET A O 1
ATOM 624 N N . ILE A 1 82 ? -2.401 -4.773 16.546 1.00 94.12 82 ILE A N 1
ATOM 625 C CA . ILE A 1 82 ? -2.769 -4.229 17.849 1.00 94.12 82 ILE A CA 1
ATOM 626 C C . ILE A 1 82 ? -1.616 -4.479 18.815 1.00 94.12 82 ILE A C 1
ATOM 628 O O . ILE A 1 82 ? -1.028 -5.561 18.795 1.00 94.12 82 ILE A O 1
ATOM 632 N N . ASP A 1 83 ? -1.291 -3.489 19.639 1.00 87.50 83 ASP A N 1
ATOM 633 C CA . ASP A 1 83 ? -0.424 -3.697 20.797 1.00 87.50 83 ASP A CA 1
ATOM 634 C C . ASP A 1 83 ? -1.329 -4.004 21.999 1.00 87.50 83 ASP A C 1
ATOM 636 O O . ASP A 1 83 ? -2.029 -3.103 22.475 1.00 87.50 83 ASP A O 1
ATOM 640 N N . PRO A 1 84 ? -1.447 -5.273 22.427 1.00 84.19 84 PRO A N 1
ATOM 641 C CA . PRO A 1 84 ? -2.366 -5.629 23.494 1.00 84.19 84 PRO A CA 1
ATOM 642 C C . PRO A 1 84 ? -1.897 -5.037 24.833 1.00 84.19 84 PRO A C 1
ATOM 644 O O . PRO A 1 84 ? -0.694 -4.975 25.100 1.00 84.19 84 PRO A O 1
ATOM 647 N N . PRO A 1 85 ? -2.825 -4.639 25.721 1.00 83.19 85 PRO A N 1
ATOM 648 C CA . PRO A 1 85 ? -2.461 -4.199 27.060 1.00 83.19 85 PRO A CA 1
ATOM 649 C C . PRO A 1 85 ? -1.717 -5.315 27.804 1.00 83.19 85 PRO A C 1
ATOM 651 O O . PRO A 1 85 ? -2.078 -6.491 27.717 1.00 83.19 85 PRO A O 1
ATOM 654 N N . ARG A 1 86 ? -0.670 -4.938 28.544 1.00 84.69 86 ARG A N 1
ATOM 655 C CA . ARG A 1 86 ? 0.058 -5.868 29.415 1.00 84.69 86 ARG A CA 1
ATOM 656 C C . ARG A 1 86 ? -0.765 -6.124 30.694 1.00 84.69 86 ARG A C 1
ATOM 658 O O . ARG A 1 86 ? -1.274 -5.139 31.232 1.00 84.69 86 ARG A O 1
ATOM 665 N N . PRO A 1 87 ? -0.917 -7.388 31.142 1.00 82.62 87 PRO A N 1
ATOM 666 C CA . PRO A 1 87 ? -1.570 -7.735 32.409 1.00 82.62 87 PRO A CA 1
ATOM 667 C C . PRO A 1 87 ? -0.901 -7.116 33.638 1.00 82.62 87 PRO A C 1
ATOM 669 O O . PRO A 1 87 ? 0.333 -6.895 3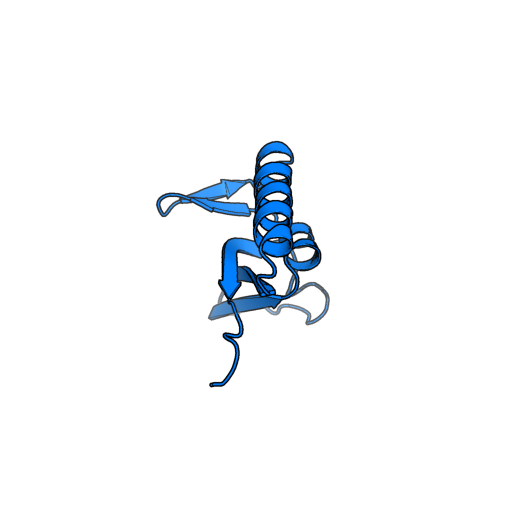3.588 1.00 82.62 87 PRO A O 1
#

Nearest PDB structures (foldseek):
  1q3i-assembly1_A  TM=8.738E-01  e=2.961E-07  Sus scrofa
  3gwi-assembly1_A  TM=8.695E-01  e=4.103E-07  Escherichia coli K-12
  6jxh-assembly1_A  TM=8.767E-01  e=9.584E-07  Sus scrofa
  8uyb-assembly1_A  TM=8.773E-01  e=7.382E-07  Escherichia coli K-12
  9gqo-assembly1_A  TM=8.554E-01  e=2.723E-06  Listeria monocytogenes

Solvent-accessible surface area (backbone atoms only — not comparable to full-atom values): 5088 Å² total; per-residue (Å²): 86,75,50,77,48,73,41,54,45,72,64,48,56,72,26,28,48,23,27,56,52,99,92,41,80,43,78,49,48,71,72,59,50,50,51,53,52,53,50,50,50,59,41,44,74,69,68,24,53,60,35,20,35,29,34,39,86,43,66,82,92,60,88,73,59,79,79,64,61,80,43,71,19,32,32,64,48,74,50,71,46,72,84,76,85,80,132

Mean predicted aligned error: 3.59 Å

Radius of gyration: 14.62 Å; Cα contacts (8 Å, |Δi|>4): 138; chains: 1; bounding box: 33×22×48 Å

Foldseek 3Di:
DKDKDKDDQVVLLVQEQWEADPNDTGGCDPVNSVVQVVVVVVLVVVVWDKMWMWMDDDDPPDDDDPVSPSHHTYTHGMDTDDDDDDD

Sequence (87 aa):
VTLYCKGAPDTIINHCSHYLVNGAVVPLDDDVRHKFLKKNDEMTGQALRVLAVAYKQLETGTEYPDEGLEQNLVLGGILGMIDPPRP